Protein AF-A0A1H2X8J8-F1 (afdb_monomer_lite)

Sequence (79 aa):
MSYRLYKAHFKHPMHEEDLIVYYDKDQSTFCFATKDIEEQSPEICKFQYPADSLHDVKLFIEKLGVDAQTLTFRHYLLH

Radius of gyration: 11.96 Å; chains: 1; bounding box: 25×26×29 Å

pLDDT: mean 80.86, std 9.9, range [54.28, 90.19]

Organism: NCBI:txid1122204

Foldseek 3Di:
DKFKWWKWWDAQPPPRQIKIKIAGQVQQWIAIDSDDDDLPDPCNDPDIDHHNDPVRVLVVVVVSVTNSVPIDIDIDMRD

Secondary structure (DSSP, 8-state):
--EEEEEEEEE-TTT--EEEEEEETTTTEEEEESSPPPTT-S-S-SS-EE-SSHHHHHHHHHHTT--GGG---EEEEE-

Structure (mmCIF, N/CA/C/O backbone):
data_AF-A0A1H2X8J8-F1
#
_entry.id   AF-A0A1H2X8J8-F1
#
loop_
_atom_site.group_PDB
_atom_site.id
_atom_site.type_symbol
_atom_site.label_atom_id
_atom_site.label_alt_id
_atom_site.label_comp_id
_atom_site.label_asym_id
_atom_site.label_entity_id
_atom_site.label_seq_id
_atom_site.pdbx_PDB_ins_code
_atom_site.Cartn_x
_atom_site.Cartn_y
_atom_site.Cartn_z
_atom_site.occupancy
_atom_site.B_iso_or_equiv
_atom_site.auth_seq_id
_atom_site.auth_comp_id
_atom_site.auth_asym_id
_atom_site.auth_atom_id
_atom_site.pdbx_PDB_model_num
ATOM 1 N N . MET A 1 1 ? -5.421 -13.341 16.989 1.00 56.34 1 MET A N 1
ATOM 2 C CA . MET A 1 1 ? -6.193 -12.074 16.892 1.00 56.34 1 MET A CA 1
ATOM 3 C C . MET A 1 1 ? -6.236 -11.801 15.411 1.00 56.34 1 MET A C 1
ATOM 5 O O . MET A 1 1 ? -5.167 -11.751 14.829 1.00 56.34 1 MET A O 1
ATOM 9 N N . SER A 1 2 ? -7.409 -11.721 14.782 1.00 62.47 2 SER A N 1
ATOM 10 C CA . SER A 1 2 ? -7.440 -11.694 13.316 1.00 62.47 2 SER A CA 1
ATOM 11 C C . SER A 1 2 ? -7.220 -10.286 12.763 1.00 62.47 2 SER A C 1
ATOM 13 O O . SER A 1 2 ? -8.017 -9.399 13.058 1.00 62.47 2 SER A O 1
ATOM 15 N N . TYR A 1 3 ? -6.177 -10.098 11.951 1.00 69.50 3 TYR A N 1
ATOM 16 C CA . TYR A 1 3 ? -5.846 -8.830 11.291 1.00 69.50 3 TYR A CA 1
ATOM 17 C C . TYR A 1 3 ? -6.372 -8.822 9.853 1.00 69.50 3 TYR A C 1
ATOM 19 O O . TYR A 1 3 ? -6.127 -9.758 9.086 1.00 69.50 3 TYR A O 1
ATOM 27 N N . ARG A 1 4 ? -7.101 -7.763 9.479 1.00 79.00 4 ARG A N 1
ATOM 28 C CA . ARG A 1 4 ? -7.640 -7.564 8.125 1.00 79.00 4 ARG A CA 1
ATOM 29 C C . ARG A 1 4 ? -6.740 -6.617 7.349 1.00 79.00 4 ARG A C 1
ATOM 31 O O . ARG A 1 4 ? -6.879 -5.399 7.435 1.00 79.00 4 ARG A O 1
ATOM 38 N N . LEU A 1 5 ? -5.830 -7.191 6.574 1.00 84.81 5 LEU A N 1
ATOM 39 C CA . LEU A 1 5 ? -4.853 -6.432 5.810 1.00 84.81 5 LEU A CA 1
ATOM 40 C C . LEU A 1 5 ? -5.200 -6.435 4.323 1.00 84.81 5 LEU A C 1
ATOM 42 O O . LEU A 1 5 ? -5.754 -7.390 3.782 1.00 84.81 5 LEU A O 1
ATOM 46 N N . TYR A 1 6 ? -4.819 -5.374 3.630 1.00 88.25 6 TYR A N 1
ATOM 47 C CA . TYR A 1 6 ? -4.737 -5.350 2.177 1.00 88.25 6 TYR A CA 1
ATOM 48 C C . TYR A 1 6 ? -3.278 -5.457 1.770 1.00 88.25 6 TYR A C 1
ATOM 50 O O . TYR A 1 6 ? -2.440 -4.709 2.259 1.00 88.25 6 TYR A O 1
ATOM 58 N N . LYS A 1 7 ? -2.980 -6.375 0.857 1.00 89.75 7 LYS A N 1
ATOM 59 C CA . LYS A 1 7 ? -1.627 -6.683 0.406 1.00 89.75 7 LYS A CA 1
ATOM 60 C C . LYS A 1 7 ? -1.489 -6.397 -1.082 1.00 89.75 7 LYS A C 1
ATOM 62 O O . LYS A 1 7 ? -2.298 -6.894 -1.864 1.00 89.75 7 LYS A O 1
ATOM 67 N N . ALA A 1 8 ? -0.452 -5.674 -1.485 1.00 89.44 8 ALA A N 1
ATOM 68 C CA . ALA A 1 8 ? -0.056 -5.550 -2.887 1.00 89.44 8 ALA A CA 1
ATOM 69 C C . ALA A 1 8 ? 1.454 -5.751 -3.047 1.00 89.44 8 ALA A C 1
ATOM 71 O O . ALA A 1 8 ? 2.221 -5.508 -2.121 1.00 89.44 8 ALA A O 1
ATOM 72 N N . HIS A 1 9 ? 1.858 -6.207 -4.229 1.00 88.81 9 HIS A N 1
ATOM 73 C CA . HIS A 1 9 ? 3.256 -6.402 -4.612 1.00 88.81 9 HIS A CA 1
ATOM 74 C C . HIS A 1 9 ? 3.625 -5.380 -5.673 1.00 88.81 9 HIS A C 1
ATOM 76 O O . HIS A 1 9 ? 2.827 -5.130 -6.579 1.00 88.81 9 HIS A O 1
ATOM 82 N N . PHE A 1 10 ? 4.819 -4.813 -5.572 1.00 87.44 10 PHE A N 1
ATOM 83 C CA . PHE A 1 10 ? 5.355 -3.885 -6.556 1.00 87.44 10 PHE A CA 1
ATOM 84 C C . PHE A 1 10 ? 6.880 -3.930 -6.574 1.00 87.44 10 PHE A C 1
ATOM 86 O O . PHE A 1 10 ? 7.505 -4.328 -5.597 1.00 87.44 10 PHE A O 1
ATOM 93 N N . LYS A 1 11 ? 7.486 -3.494 -7.677 1.00 85.31 11 LYS A N 1
ATOM 94 C CA . LYS A 1 11 ? 8.942 -3.371 -7.773 1.00 85.31 11 LYS A CA 1
ATOM 95 C C . LYS A 1 11 ? 9.394 -1.978 -7.378 1.00 85.31 11 LYS A C 1
ATOM 97 O O . LYS A 1 11 ? 8.819 -0.993 -7.842 1.00 85.31 11 LYS A O 1
ATOM 102 N N . HIS A 1 12 ? 10.441 -1.891 -6.564 1.00 80.06 12 HIS A N 1
ATOM 103 C CA . HIS A 1 12 ? 11.053 -0.609 -6.244 1.00 80.06 12 HIS A CA 1
ATOM 104 C C . HIS A 1 12 ? 11.642 0.020 -7.521 1.00 80.06 12 HIS A C 1
ATOM 106 O O . HIS A 1 12 ? 12.471 -0.613 -8.180 1.00 80.06 12 HIS A O 1
ATOM 112 N N . PRO A 1 13 ? 11.294 1.271 -7.865 1.00 76.56 13 PRO A N 1
ATOM 113 C CA . PRO A 1 13 ? 11.611 1.843 -9.174 1.00 76.56 13 PRO A CA 1
ATOM 114 C C . PRO A 1 13 ? 13.106 2.118 -9.372 1.00 76.56 13 PRO A C 1
ATOM 116 O O . PRO A 1 13 ? 13.569 2.176 -10.505 1.00 76.56 13 PRO A O 1
ATOM 119 N N . MET A 1 14 ? 13.875 2.262 -8.286 1.00 77.69 14 MET A N 1
ATOM 120 C CA . MET A 1 14 ? 15.329 2.488 -8.357 1.00 77.69 14 MET A CA 1
ATOM 121 C C . MET A 1 14 ? 16.186 1.233 -8.163 1.00 77.69 14 MET A C 1
ATOM 123 O O . MET A 1 14 ? 17.368 1.261 -8.490 1.00 77.69 14 MET A O 1
ATOM 127 N N . HIS A 1 15 ? 15.633 0.167 -7.580 1.00 77.88 15 HIS A N 1
ATOM 128 C CA . HIS A 1 15 ? 16.425 -0.991 -7.135 1.00 77.88 15 HIS A CA 1
ATOM 129 C C . HIS A 1 15 ? 15.937 -2.319 -7.727 1.00 77.88 15 HIS A C 1
ATOM 131 O O . HIS A 1 15 ? 16.587 -3.334 -7.523 1.00 77.88 15 HIS A O 1
ATOM 137 N N . GLU A 1 16 ? 14.816 -2.318 -8.462 1.00 76.44 16 GLU A N 1
ATOM 138 C CA . GLU A 1 16 ? 14.166 -3.510 -9.036 1.00 76.44 16 GLU A CA 1
ATOM 139 C C . GLU A 1 16 ? 13.859 -4.630 -8.023 1.00 76.44 16 GLU A C 1
ATOM 141 O O . GLU A 1 16 ? 13.563 -5.762 -8.406 1.00 76.44 16 GLU A O 1
ATOM 146 N N . GLU A 1 17 ? 13.877 -4.311 -6.729 1.00 81.19 17 GLU A N 1
ATOM 147 C CA . GLU A 1 17 ? 13.558 -5.237 -5.647 1.00 81.19 17 GLU A CA 1
ATOM 148 C C . GLU A 1 17 ? 12.043 -5.393 -5.494 1.00 81.19 17 GLU A C 1
ATOM 150 O O . GLU A 1 17 ? 11.298 -4.411 -5.574 1.00 81.19 17 GLU A O 1
ATOM 155 N N . ASP A 1 18 ? 11.590 -6.623 -5.245 1.00 84.56 18 ASP A N 1
ATOM 156 C CA . ASP A 1 18 ? 10.186 -6.907 -4.958 1.00 84.56 18 ASP A CA 1
ATOM 157 C C . ASP A 1 18 ? 9.839 -6.428 -3.540 1.00 84.56 18 ASP A C 1
ATOM 159 O O . ASP A 1 18 ? 10.365 -6.913 -2.534 1.00 84.56 18 ASP A O 1
ATOM 163 N N . LEU A 1 19 ? 8.934 -5.456 -3.469 1.00 86.81 19 LEU A N 1
ATOM 164 C CA . LEU A 1 19 ? 8.388 -4.904 -2.241 1.00 86.81 19 LEU A CA 1
ATOM 165 C C . LEU A 1 19 ? 6.913 -5.256 -2.109 1.00 86.81 19 LEU A C 1
ATOM 167 O O . LEU A 1 19 ? 6.139 -5.281 -3.067 1.00 86.81 19 LEU A O 1
ATOM 171 N N . ILE A 1 20 ? 6.514 -5.483 -0.868 1.00 88.44 20 ILE A N 1
ATOM 172 C CA . ILE A 1 20 ? 5.147 -5.790 -0.492 1.00 88.44 20 ILE A CA 1
ATOM 173 C C . ILE A 1 20 ? 4.645 -4.639 0.361 1.00 88.44 20 ILE A C 1
ATOM 175 O O . ILE A 1 20 ? 5.289 -4.257 1.336 1.00 88.44 20 ILE A O 1
ATOM 179 N N . VAL A 1 21 ? 3.487 -4.096 0.008 1.00 89.44 21 VAL A N 1
ATOM 180 C CA . VAL A 1 21 ? 2.773 -3.136 0.845 1.00 89.44 21 VAL A CA 1
ATOM 181 C C . VAL A 1 21 ? 1.642 -3.844 1.573 1.00 89.44 21 VAL A C 1
ATOM 183 O O . VAL A 1 21 ? 0.834 -4.539 0.952 1.00 89.44 21 VAL A O 1
ATOM 186 N N . TYR A 1 22 ? 1.586 -3.646 2.885 1.00 89.62 22 TYR A N 1
ATOM 187 C CA . TYR A 1 22 ? 0.482 -4.063 3.737 1.00 89.62 22 TYR A CA 1
ATOM 188 C C . TYR A 1 22 ? -0.238 -2.821 4.238 1.00 89.62 22 TYR A C 1
ATOM 190 O O . TYR A 1 22 ? 0.394 -1.919 4.775 1.00 89.62 22 TYR A O 1
ATOM 198 N N . TYR A 1 23 ? -1.550 -2.771 4.057 1.00 89.56 23 TYR A N 1
ATOM 199 C CA . TYR A 1 23 ? -2.414 -1.721 4.576 1.00 89.56 23 TYR A CA 1
ATOM 200 C C . TYR A 1 23 ? -3.384 -2.316 5.591 1.00 89.56 23 TYR A C 1
ATOM 202 O O . TYR A 1 23 ? -4.181 -3.193 5.253 1.00 89.56 23 TYR A O 1
ATOM 210 N N . ASP A 1 24 ? -3.301 -1.836 6.825 1.00 87.88 24 ASP A N 1
ATOM 211 C CA . ASP A 1 24 ? -4.208 -2.153 7.916 1.00 87.88 24 ASP A CA 1
ATOM 212 C C . ASP A 1 24 ? -5.309 -1.091 7.973 1.00 87.88 24 ASP A C 1
ATOM 214 O O . ASP A 1 24 ? -5.076 0.079 8.289 1.00 87.88 24 ASP A O 1
ATOM 218 N N . LYS A 1 25 ? -6.534 -1.515 7.657 1.00 84.38 25 LYS A N 1
ATOM 219 C CA . LYS A 1 25 ? -7.699 -0.631 7.693 1.00 84.38 25 LYS A CA 1
ATOM 220 C C . LYS A 1 25 ? -8.138 -0.313 9.123 1.00 84.38 25 LYS A C 1
ATOM 222 O O . LYS A 1 25 ? -8.685 0.761 9.349 1.00 84.38 25 LYS A O 1
ATOM 227 N N . ASP A 1 26 ? -7.945 -1.233 10.063 1.00 84.62 26 ASP A N 1
ATOM 228 C CA . ASP A 1 26 ? -8.418 -1.073 11.439 1.00 84.62 26 ASP A CA 1
ATOM 229 C C . ASP A 1 26 ? -7.523 -0.090 12.212 1.00 84.62 26 ASP A C 1
ATOM 231 O O . ASP A 1 26 ? -8.003 0.634 13.083 1.00 84.62 26 ASP A O 1
ATOM 235 N N . GLN A 1 27 ? -6.237 -0.023 11.850 1.00 84.44 27 GLN A N 1
ATOM 236 C CA . GLN A 1 27 ? -5.268 0.915 12.428 1.00 84.44 27 GLN A CA 1
ATOM 237 C C . GLN A 1 27 ? -5.067 2.198 11.608 1.00 84.44 27 GLN A C 1
ATOM 239 O O . GLN A 1 27 ? -4.398 3.111 12.088 1.00 84.44 27 GLN A O 1
ATOM 244 N N . SER A 1 28 ? -5.633 2.293 10.398 1.00 88.25 28 SER A N 1
ATOM 245 C CA . SER A 1 28 ? -5.351 3.377 9.441 1.00 88.25 28 SER A CA 1
ATOM 246 C C . SER A 1 28 ? -3.846 3.574 9.213 1.00 88.25 28 SER A C 1
ATOM 248 O O . SER A 1 28 ? -3.321 4.693 9.211 1.00 88.25 28 SER A O 1
ATOM 250 N N . THR A 1 29 ? -3.121 2.468 9.045 1.00 89.19 29 THR A N 1
ATOM 251 C CA . THR A 1 29 ? -1.681 2.481 8.782 1.00 89.19 29 THR A CA 1
ATOM 252 C C . THR A 1 29 ? -1.322 1.549 7.639 1.00 89.19 29 THR A C 1
ATOM 254 O O . THR A 1 29 ? -2.018 0.586 7.333 1.00 89.19 29 THR A O 1
ATOM 257 N N . PHE A 1 30 ? -0.209 1.829 6.974 1.00 89.81 30 PHE A N 1
ATOM 258 C CA . PHE A 1 30 ? 0.388 0.934 5.997 1.00 89.81 30 PHE A CA 1
ATOM 259 C C . PHE A 1 30 ? 1.888 0.820 6.214 1.00 89.81 30 PHE A C 1
ATOM 261 O O . PHE A 1 30 ? 2.505 1.608 6.930 1.00 89.81 30 PHE A O 1
ATOM 268 N N . CYS A 1 31 ? 2.491 -0.167 5.576 1.00 88.56 31 CYS A N 1
ATOM 269 C CA . CYS A 1 31 ? 3.906 -0.428 5.714 1.00 88.56 31 CYS A CA 1
ATOM 270 C C . CYS A 1 31 ? 4.450 -1.276 4.572 1.00 88.56 31 CYS A C 1
ATOM 272 O O . CYS A 1 31 ? 3.696 -1.878 3.805 1.00 88.56 31 CYS A O 1
ATOM 274 N N . PHE A 1 32 ? 5.778 -1.319 4.483 1.00 87.81 32 PHE A N 1
ATOM 275 C CA . PHE A 1 32 ? 6.501 -2.065 3.466 1.00 87.81 32 PHE A CA 1
ATOM 276 C C . PHE A 1 32 ? 7.261 -3.239 4.075 1.00 87.81 32 PHE A C 1
ATOM 278 O O . PHE A 1 32 ? 7.860 -3.115 5.145 1.00 87.81 32 PHE A O 1
ATOM 285 N N . ALA A 1 33 ? 7.285 -4.352 3.353 1.00 83.75 33 ALA A N 1
ATOM 286 C CA . ALA A 1 33 ? 8.087 -5.520 3.670 1.00 83.75 33 ALA A CA 1
ATOM 287 C C . ALA A 1 33 ? 8.762 -6.062 2.404 1.00 83.75 33 ALA A C 1
ATOM 289 O O . ALA A 1 33 ? 8.223 -5.962 1.306 1.00 83.75 33 ALA A O 1
ATOM 290 N N . THR A 1 34 ? 9.935 -6.666 2.567 1.00 80.69 34 THR A N 1
ATOM 291 C CA . THR A 1 34 ? 10.662 -7.383 1.501 1.00 80.69 34 THR A CA 1
ATOM 292 C C . THR A 1 34 ? 10.368 -8.884 1.501 1.00 80.69 34 THR A C 1
ATOM 294 O O . THR A 1 34 ? 10.816 -9.617 0.624 1.00 80.69 34 THR A O 1
ATOM 297 N N . LYS A 1 35 ? 9.642 -9.368 2.514 1.00 80.19 35 LYS A N 1
ATOM 298 C CA . LYS A 1 35 ? 9.214 -10.759 2.662 1.00 80.19 35 LYS A CA 1
ATOM 299 C C . LYS A 1 35 ? 7.778 -10.806 3.153 1.00 80.19 35 LYS A C 1
ATOM 301 O O . LYS A 1 35 ? 7.300 -9.867 3.791 1.00 80.19 35 LYS A O 1
ATOM 306 N N . ASP A 1 36 ? 7.106 -11.905 2.844 1.00 76.69 36 ASP A N 1
ATOM 307 C CA . ASP A 1 36 ? 5.760 -12.139 3.337 1.00 76.69 36 ASP A CA 1
ATOM 308 C C . ASP A 1 36 ? 5.740 -12.296 4.854 1.00 76.69 36 ASP A C 1
ATOM 310 O O . ASP A 1 36 ? 6.635 -12.897 5.447 1.00 76.69 36 ASP A O 1
ATOM 314 N N . ILE A 1 37 ? 4.713 -11.717 5.473 1.00 72.94 37 ILE A N 1
ATOM 315 C CA . ILE A 1 37 ? 4.496 -11.825 6.911 1.00 72.94 37 ILE A CA 1
ATOM 316 C C . ILE A 1 37 ? 3.938 -13.222 7.179 1.00 72.94 37 ILE A C 1
ATOM 318 O O . ILE A 1 37 ? 2.858 -13.574 6.697 1.00 72.94 37 ILE A O 1
ATOM 322 N N . GLU A 1 38 ? 4.691 -14.019 7.931 1.00 67.50 38 GLU A N 1
ATOM 323 C CA . GLU A 1 38 ? 4.264 -15.336 8.400 1.00 67.50 38 GLU A CA 1
ATOM 324 C C . GLU A 1 38 ? 3.356 -15.199 9.633 1.00 67.50 38 GLU A C 1
ATOM 326 O O . GLU A 1 38 ? 3.551 -14.307 10.460 1.00 67.50 38 GLU A O 1
ATOM 331 N N . GLU A 1 39 ? 2.388 -16.111 9.788 1.00 59.94 39 GLU A N 1
ATOM 332 C CA . GLU A 1 39 ? 1.370 -16.098 10.860 1.00 59.94 39 GLU A CA 1
ATOM 333 C C . GLU A 1 39 ? 1.945 -16.043 12.287 1.00 59.94 39 GLU A C 1
ATOM 335 O O . GLU A 1 39 ? 1.262 -15.633 13.219 1.00 59.94 39 GLU A O 1
ATOM 340 N N . GLN A 1 40 ? 3.210 -16.423 12.476 1.00 55.94 40 GLN A N 1
ATOM 341 C CA . GLN A 1 40 ? 3.858 -16.466 13.789 1.00 55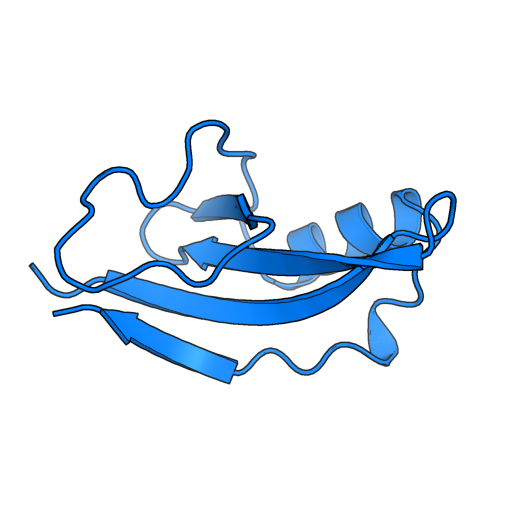.94 40 GLN A CA 1
ATOM 342 C C . GLN A 1 40 ? 4.612 -15.180 14.162 1.00 55.94 40 GLN A C 1
ATOM 344 O O . GLN A 1 40 ? 5.135 -15.094 15.273 1.00 55.94 40 GLN A O 1
ATOM 349 N N . SER A 1 41 ? 4.684 -14.180 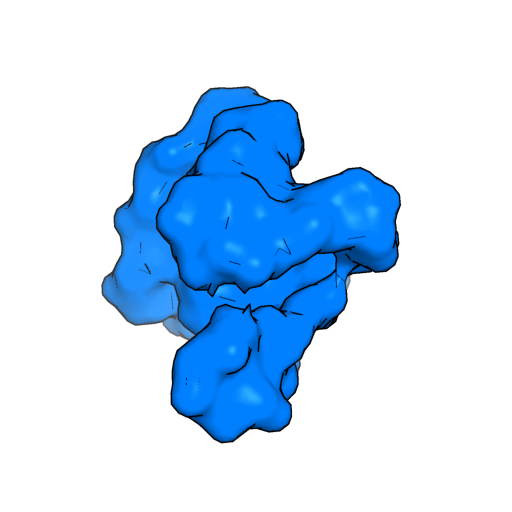13.274 1.00 54.78 41 SER A N 1
ATOM 350 C CA . SER A 1 41 ? 5.426 -12.940 13.529 1.00 54.78 41 SER A CA 1
ATOM 351 C C . SER A 1 41 ? 4.482 -11.770 13.845 1.00 54.78 41 SER A C 1
ATOM 353 O O . SER A 1 41 ? 3.877 -11.212 12.929 1.00 54.78 41 SER A O 1
ATOM 355 N N . PRO A 1 42 ? 4.371 -11.337 15.118 1.00 54.28 42 PRO A N 1
ATOM 356 C CA . PRO A 1 42 ? 3.555 -10.181 15.499 1.00 54.28 42 PRO A CA 1
ATOM 357 C C . PRO A 1 42 ? 4.179 -8.842 15.073 1.00 54.28 42 PRO A C 1
ATOM 359 O O . PRO A 1 42 ? 3.514 -7.807 15.11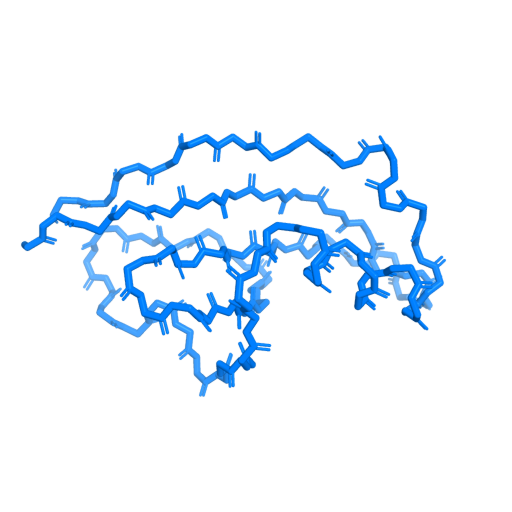8 1.00 54.28 42 PRO A O 1
ATOM 362 N N . GLU A 1 43 ? 5.439 -8.836 14.626 1.00 58.59 43 GLU A N 1
ATOM 363 C CA . GLU A 1 43 ? 6.059 -7.677 13.982 1.00 58.59 43 GLU A CA 1
ATOM 364 C C . GLU A 1 43 ? 5.580 -7.587 12.528 1.00 58.59 43 GLU A C 1
ATOM 366 O O . GLU A 1 43 ? 6.355 -7.799 11.599 1.00 58.59 43 GLU A O 1
ATOM 371 N N . ILE A 1 44 ? 4.287 -7.300 12.330 1.00 61.09 44 ILE A N 1
ATOM 372 C CA . ILE A 1 44 ? 3.692 -7.115 10.996 1.00 61.09 44 ILE A CA 1
ATOM 373 C C . ILE A 1 44 ? 4.552 -6.120 10.211 1.00 61.09 44 ILE A C 1
ATOM 375 O O . ILE A 1 44 ? 4.944 -6.408 9.086 1.00 61.09 44 ILE A O 1
ATOM 379 N N . CYS A 1 45 ? 4.940 -5.002 10.841 1.00 67.38 45 CYS A N 1
ATOM 380 C CA . CYS A 1 45 ? 5.830 -4.012 10.251 1.00 67.38 45 CYS A CA 1
ATOM 381 C C . CYS A 1 45 ? 6.618 -3.221 11.299 1.00 67.38 45 CYS A C 1
ATOM 383 O O . CYS A 1 45 ? 6.041 -2.682 12.242 1.00 67.38 45 CYS A O 1
ATOM 385 N N . LYS A 1 46 ? 7.937 -3.092 11.089 1.00 67.00 46 LYS A N 1
ATOM 386 C CA . LYS A 1 46 ? 8.831 -2.274 11.935 1.00 67.00 46 LYS A CA 1
ATOM 387 C C . LYS A 1 46 ? 8.590 -0.774 11.782 1.00 67.00 46 LYS A C 1
ATOM 389 O O . LYS A 1 46 ? 8.770 -0.022 12.732 1.00 67.00 46 LYS A O 1
ATOM 394 N N . PHE A 1 47 ? 8.180 -0.352 10.589 1.00 79.12 47 PHE A N 1
ATOM 395 C CA . PHE A 1 47 ? 7.847 1.030 10.273 1.00 79.12 47 PHE A CA 1
ATOM 396 C C . PHE A 1 47 ? 6.433 1.077 9.717 1.00 79.12 47 PHE A C 1
ATOM 398 O O . PHE A 1 47 ? 6.146 0.444 8.702 1.00 79.12 47 PHE A O 1
ATOM 405 N N . GLN A 1 48 ? 5.565 1.810 10.405 1.00 85.12 48 GLN A N 1
ATOM 406 C CA . GLN A 1 48 ? 4.191 2.042 9.989 1.00 85.12 48 GLN A CA 1
ATOM 407 C C . GLN A 1 48 ? 4.021 3.511 9.630 1.00 85.12 48 GLN A C 1
ATOM 409 O O . GLN A 1 48 ? 4.481 4.401 10.346 1.00 85.12 48 GLN A O 1
ATOM 414 N N . TYR A 1 49 ? 3.351 3.744 8.516 1.00 87.69 49 TYR A N 1
ATOM 415 C CA . TYR A 1 49 ? 3.026 5.057 7.999 1.00 87.69 49 TYR A CA 1
ATOM 416 C C . TYR A 1 49 ? 1.514 5.256 8.104 1.00 87.69 49 TYR A C 1
ATOM 418 O O . TYR A 1 49 ? 0.764 4.327 7.800 1.00 87.69 49 TYR A O 1
ATOM 426 N N . PRO A 1 50 ? 1.040 6.432 8.535 1.00 89.00 50 PRO A N 1
ATOM 427 C CA . PRO A 1 50 ? -0.388 6.703 8.595 1.00 89.00 50 PRO A CA 1
ATOM 428 C C . PRO A 1 50 ? -0.980 6.751 7.181 1.00 89.00 50 PRO A C 1
ATOM 430 O O . PRO A 1 50 ? -0.412 7.377 6.284 1.00 89.00 50 PRO A O 1
ATOM 433 N N . ALA A 1 51 ? -2.121 6.094 6.994 1.00 89.81 51 ALA A N 1
ATOM 434 C CA . ALA A 1 51 ? -2.948 6.202 5.800 1.00 89.81 51 ALA A CA 1
ATOM 435 C C . ALA A 1 51 ? -4.407 5.923 6.155 1.00 89.81 51 ALA A C 1
ATOM 437 O O . ALA A 1 51 ? -4.750 4.835 6.615 1.00 89.81 51 ALA A O 1
ATOM 438 N N . ASP A 1 52 ? -5.284 6.876 5.874 1.00 88.31 52 ASP A N 1
ATOM 439 C CA . ASP A 1 52 ? -6.707 6.733 6.178 1.00 88.31 52 ASP A CA 1
ATOM 440 C C . ASP A 1 52 ? -7.426 5.854 5.147 1.00 88.31 52 ASP A C 1
ATOM 442 O O . ASP A 1 52 ? -8.491 5.295 5.413 1.00 88.31 52 ASP A O 1
ATOM 446 N N . SER A 1 53 ? -6.838 5.694 3.960 1.00 89.38 53 SER A N 1
ATOM 447 C CA . SER A 1 53 ? -7.435 4.941 2.866 1.00 89.38 53 SER A CA 1
ATOM 448 C C . SER A 1 53 ? -6.405 4.260 1.960 1.00 89.38 53 SER A C 1
ATOM 450 O O . SER A 1 53 ? -5.249 4.666 1.856 1.00 89.38 53 SER A O 1
ATOM 452 N N . LEU A 1 54 ? -6.865 3.268 1.186 1.00 88.00 54 LEU A 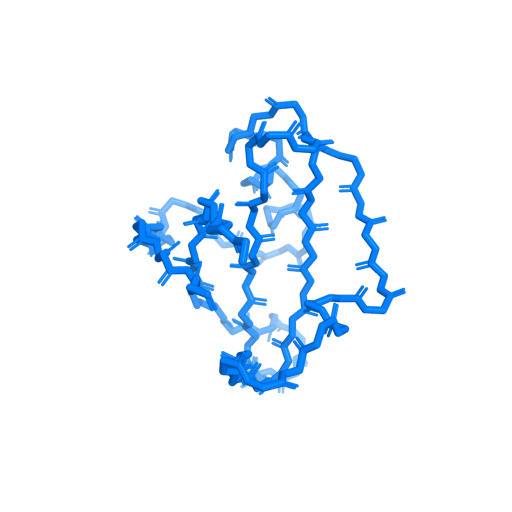N 1
ATOM 453 C CA . LEU A 1 54 ? -6.083 2.693 0.081 1.00 88.00 54 LEU A CA 1
ATOM 454 C C . LEU A 1 54 ? -5.681 3.739 -0.970 1.00 88.00 54 LEU A C 1
ATOM 456 O O . LEU A 1 54 ? -4.711 3.527 -1.693 1.00 88.00 54 LEU A O 1
ATOM 460 N N . HIS A 1 55 ? -6.425 4.842 -1.088 1.00 89.50 55 HIS A N 1
ATOM 461 C CA . HIS A 1 55 ? -6.061 5.929 -1.989 1.00 89.50 55 HIS A CA 1
ATOM 462 C C . HIS A 1 55 ? -4.782 6.626 -1.514 1.00 89.50 55 HIS A C 1
ATOM 464 O O . HIS A 1 55 ? -3.884 6.835 -2.322 1.00 89.50 55 HIS A O 1
ATOM 470 N N . ASP A 1 56 ? -4.647 6.874 -0.211 1.00 90.06 56 ASP A N 1
ATOM 471 C CA . ASP A 1 56 ? -3.448 7.495 0.365 1.00 90.06 56 ASP A CA 1
ATOM 472 C C . ASP A 1 56 ? -2.217 6.600 0.201 1.00 90.06 56 ASP A C 1
ATOM 474 O O . ASP A 1 56 ? -1.138 7.074 -0.156 1.00 90.06 56 ASP A O 1
ATOM 478 N N . VAL A 1 57 ? -2.399 5.285 0.364 1.00 90.00 57 VAL A N 1
ATOM 479 C CA . VAL A 1 57 ? -1.349 4.292 0.098 1.00 90.00 57 VAL A CA 1
ATOM 480 C C . VAL A 1 57 ? -0.913 4.343 -1.368 1.00 90.00 57 VAL A C 1
ATOM 482 O O . VAL A 1 57 ? 0.281 4.379 -1.658 1.00 90.00 57 VAL A O 1
ATOM 485 N N . LYS A 1 58 ? -1.865 4.394 -2.309 1.00 90.06 58 LYS A N 1
ATOM 486 C CA . LYS A 1 58 ? -1.561 4.510 -3.744 1.00 90.06 58 LYS A CA 1
ATOM 487 C C . LYS A 1 58 ? -0.837 5.812 -4.075 1.00 90.06 58 LYS A C 1
ATOM 489 O O . LYS A 1 58 ? 0.180 5.756 -4.754 1.00 90.06 58 LYS A O 1
ATOM 494 N N . LEU A 1 59 ? -1.289 6.948 -3.541 1.00 90.19 59 LEU A N 1
ATOM 495 C CA . LEU A 1 59 ? -0.618 8.241 -3.710 1.00 90.19 59 LEU A CA 1
ATOM 496 C C . LEU A 1 59 ? 0.822 8.209 -3.189 1.00 90.19 59 LEU A C 1
ATOM 498 O O . LEU A 1 59 ? 1.713 8.819 -3.779 1.00 90.19 59 LEU A O 1
ATOM 502 N N . PHE A 1 60 ? 1.072 7.510 -2.079 1.00 89.06 60 PHE A N 1
ATOM 503 C CA . PHE A 1 60 ? 2.427 7.345 -1.562 1.00 89.06 60 PHE A CA 1
ATOM 504 C C . PHE A 1 60 ? 3.299 6.538 -2.529 1.00 89.06 60 PHE A C 1
ATOM 506 O O . PHE A 1 60 ? 4.428 6.928 -2.812 1.00 89.06 60 PHE A O 1
ATOM 513 N N . ILE A 1 61 ? 2.767 5.446 -3.076 1.00 87.69 61 ILE A N 1
ATOM 514 C CA . ILE A 1 61 ? 3.489 4.601 -4.031 1.00 87.69 61 ILE A CA 1
ATOM 515 C C . ILE A 1 61 ? 3.732 5.336 -5.364 1.00 87.69 61 ILE A C 1
ATOM 517 O O . ILE A 1 61 ? 4.825 5.243 -5.922 1.00 87.69 61 ILE A O 1
ATOM 521 N N . GLU A 1 62 ? 2.788 6.166 -5.817 1.00 89.12 62 GLU A N 1
ATOM 522 C CA . GLU A 1 62 ? 2.983 7.070 -6.964 1.00 89.12 62 GLU A CA 1
ATOM 523 C C . GLU A 1 62 ? 4.110 8.074 -6.717 1.00 89.12 62 GLU A C 1
ATOM 525 O O . GLU A 1 62 ? 4.948 8.288 -7.591 1.00 89.12 62 GLU A O 1
ATOM 530 N N . LYS A 1 63 ? 4.197 8.641 -5.506 1.00 88.00 63 LYS A N 1
ATOM 531 C CA . LYS A 1 63 ? 5.303 9.534 -5.121 1.00 88.00 63 LYS A CA 1
ATOM 532 C C . LYS A 1 63 ? 6.660 8.832 -5.089 1.00 88.00 63 LYS A C 1
ATOM 534 O O . LYS A 1 63 ? 7.672 9.502 -5.274 1.00 88.00 63 LYS A O 1
ATOM 539 N N . LEU A 1 64 ? 6.695 7.516 -4.875 1.00 83.81 64 LEU A N 1
ATOM 540 C CA . LEU A 1 64 ? 7.923 6.726 -5.000 1.00 83.81 64 LEU A CA 1
ATOM 541 C C . LEU A 1 64 ? 8.348 6.536 -6.464 1.00 83.81 64 LEU A C 1
ATOM 543 O O . LEU A 1 64 ? 9.487 6.151 -6.705 1.00 83.81 64 LEU A O 1
ATOM 547 N N . GLY A 1 65 ? 7.476 6.834 -7.433 1.00 84.12 65 GLY A N 1
ATOM 548 C CA . GLY A 1 65 ? 7.737 6.671 -8.864 1.00 84.12 65 GLY A CA 1
ATOM 549 C C . GLY A 1 65 ? 7.201 5.363 -9.446 1.00 84.12 65 GLY A C 1
ATOM 550 O O . GLY A 1 65 ? 7.641 4.947 -10.515 1.00 84.12 65 GLY A O 1
ATOM 551 N N . VAL A 1 66 ? 6.273 4.699 -8.752 1.00 85.12 66 VAL A N 1
ATOM 552 C CA . VAL A 1 66 ? 5.623 3.464 -9.210 1.00 85.12 66 VAL A CA 1
ATOM 553 C C . VAL A 1 66 ? 4.200 3.781 -9.646 1.00 85.12 66 VAL A C 1
ATOM 555 O O . VAL A 1 66 ? 3.468 4.463 -8.935 1.00 85.12 66 VAL A O 1
ATOM 558 N N . ASP A 1 67 ? 3.771 3.246 -10.785 1.00 83.06 67 ASP A N 1
ATOM 559 C CA . ASP A 1 67 ? 2.384 3.390 -11.227 1.00 83.06 67 ASP A CA 1
ATOM 560 C C . ASP A 1 67 ? 1.437 2.567 -10.335 1.00 83.06 67 ASP A C 1
ATOM 562 O O 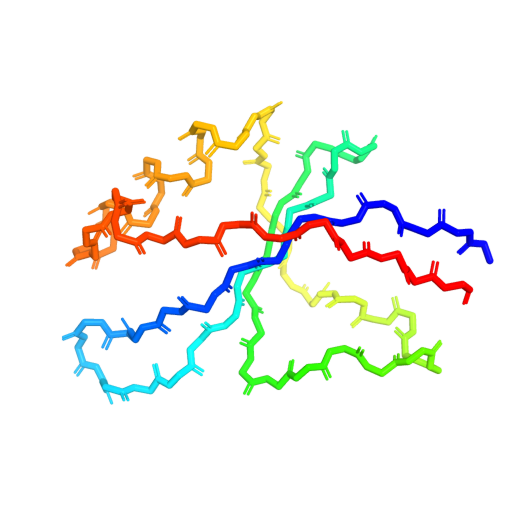. ASP A 1 67 ? 1.270 1.353 -10.506 1.00 83.06 67 ASP A O 1
ATOM 566 N N . ALA A 1 68 ? 0.795 3.238 -9.375 1.00 79.56 68 ALA A N 1
ATOM 567 C CA . ALA A 1 68 ? -0.094 2.600 -8.413 1.00 79.56 68 ALA A CA 1
ATOM 568 C C . ALA A 1 68 ? -1.397 2.056 -9.027 1.00 79.56 68 ALA A C 1
ATOM 570 O O . ALA A 1 68 ? -2.115 1.301 -8.360 1.00 79.56 68 ALA A O 1
ATOM 571 N N . GLN A 1 69 ? -1.718 2.394 -10.283 1.00 76.56 69 GLN A N 1
ATOM 572 C CA . GLN A 1 69 ? -2.881 1.839 -10.984 1.00 76.56 69 GLN A CA 1
ATOM 573 C C . GLN A 1 69 ? -2.667 0.378 -11.381 1.00 76.56 69 GLN A C 1
ATOM 575 O O . GLN A 1 69 ? -3.628 -0.387 -11.463 1.00 76.56 69 GLN A O 1
ATOM 580 N N . THR A 1 70 ? -1.411 -0.034 -11.553 1.00 78.06 70 THR A N 1
ATOM 581 C CA . THR A 1 70 ? -1.043 -1.425 -11.861 1.00 78.06 70 THR A CA 1
ATOM 582 C C . THR A 1 70 ? -1.096 -2.347 -10.638 1.00 78.06 70 THR A C 1
ATOM 584 O O . THR A 1 70 ? -1.059 -3.573 -10.766 1.00 78.06 70 THR A O 1
ATOM 587 N N . LEU A 1 71 ? -1.225 -1.777 -9.436 1.00 82.44 71 LEU A N 1
ATOM 588 C CA . LEU A 1 71 ? -1.155 -2.523 -8.187 1.00 82.44 71 LEU A CA 1
ATOM 589 C C . LEU A 1 71 ? -2.474 -3.202 -7.852 1.00 82.44 71 LEU A C 1
ATOM 591 O O . LEU A 1 71 ? -3.513 -2.570 -7.641 1.00 82.44 71 LEU A O 1
ATOM 595 N N . THR A 1 72 ? -2.403 -4.522 -7.719 1.00 82.69 72 THR A N 1
ATOM 596 C CA . THR A 1 72 ? -3.539 -5.341 -7.301 1.00 82.69 72 THR A CA 1
ATOM 597 C C . THR A 1 72 ? -3.482 -5.572 -5.797 1.00 82.69 72 THR A C 1
ATOM 599 O O . THR A 1 72 ? -2.738 -6.428 -5.320 1.00 82.69 72 THR A O 1
ATOM 602 N N . PHE A 1 73 ? -4.301 -4.829 -5.052 1.00 85.06 73 PHE A N 1
ATOM 603 C CA . PHE A 1 73 ? -4.499 -5.060 -3.622 1.00 85.06 73 PHE A CA 1
ATOM 604 C C . PHE A 1 73 ? -5.434 -6.251 -3.405 1.00 85.06 73 PHE A C 1
ATOM 606 O O . PHE A 1 73 ? -6.571 -6.256 -3.877 1.00 85.06 73 PHE A O 1
ATOM 613 N N . ARG A 1 74 ? -4.962 -7.260 -2.675 1.00 86.25 74 ARG A N 1
ATOM 614 C CA . ARG A 1 74 ? -5.742 -8.432 -2.266 1.00 86.25 74 ARG A CA 1
ATOM 615 C C . ARG A 1 74 ? -6.003 -8.376 -0.770 1.00 86.25 74 ARG A C 1
ATOM 617 O O . ARG A 1 74 ? -5.123 -7.998 -0.004 1.00 86.25 74 ARG A O 1
ATOM 624 N N . HIS A 1 75 ? -7.203 -8.768 -0.358 1.00 84.12 75 HIS A N 1
ATOM 625 C CA . HIS A 1 75 ? -7.515 -8.916 1.058 1.00 84.12 75 HIS A CA 1
ATOM 626 C C . HIS A 1 75 ? -6.756 -10.124 1.616 1.00 84.12 75 HIS A C 1
ATOM 628 O O . HIS A 1 75 ? -6.803 -11.212 1.042 1.00 84.12 75 HIS A O 1
ATOM 634 N N . TYR A 1 76 ? -6.055 -9.919 2.720 1.00 80.94 76 TYR A N 1
ATOM 635 C CA . TYR A 1 76 ? -5.240 -10.909 3.399 1.00 80.94 76 TYR A CA 1
ATOM 636 C C . TYR A 1 76 ? -5.651 -10.938 4.866 1.00 80.94 76 TYR A C 1
ATOM 638 O O . TYR A 1 76 ? -5.712 -9.900 5.525 1.00 80.94 76 TYR A O 1
ATOM 646 N N . LEU A 1 77 ? -5.991 -12.124 5.355 1.00 74.38 77 LEU A N 1
ATOM 647 C CA . LEU A 1 77 ? -6.442 -12.309 6.724 1.00 74.38 77 LEU A CA 1
ATOM 648 C C . LEU A 1 77 ? -5.380 -13.110 7.471 1.00 74.38 77 LEU A C 1
ATOM 650 O O . LEU A 1 77 ? -5.116 -14.253 7.116 1.00 74.38 77 LEU A O 1
ATOM 654 N N . LEU A 1 78 ? -4.766 -12.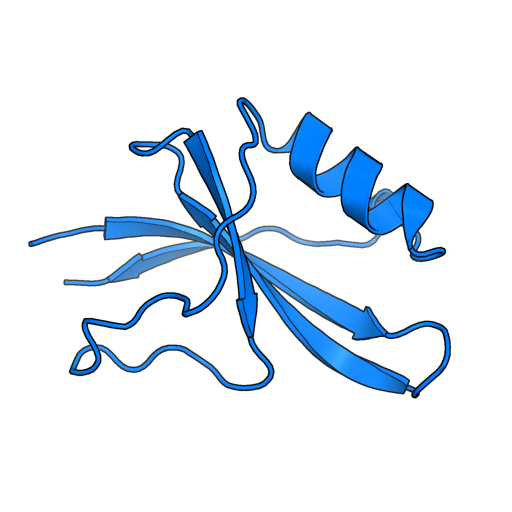479 8.468 1.00 72.38 78 LEU A N 1
ATOM 655 C CA . LEU A 1 78 ? -3.838 -13.122 9.400 1.00 72.38 78 LEU A CA 1
ATOM 656 C C . LEU A 1 78 ? -4.626 -13.548 10.638 1.00 72.38 78 LEU A C 1
ATOM 658 O O . LEU A 1 78 ? -5.429 -12.754 11.128 1.00 72.38 78 LEU A O 1
ATOM 662 N N . HIS A 1 79 ? -4.438 -14.780 11.115 1.00 64.50 79 HIS A N 1
ATOM 663 C CA . HIS A 1 79 ? -5.164 -15.352 12.258 1.00 64.50 79 HIS A CA 1
ATOM 664 C C . HIS A 1 79 ? -4.370 -15.301 13.567 1.00 64.50 79 HIS A C 1
ATOM 666 O O . HIS A 1 79 ? -3.164 -15.608 13.528 1.00 64.50 79 HIS A O 1
#